Protein AF-A0A7V5YFY1-F1 (afdb_monomer_lite)

Structure (mmCIF, N/CA/C/O backbone):
data_AF-A0A7V5YFY1-F1
#
_entry.id   AF-A0A7V5YFY1-F1
#
loop_
_atom_site.group_PDB
_atom_site.id
_atom_site.type_symbol
_atom_site.label_atom_id
_atom_site.label_alt_id
_atom_site.label_comp_id
_atom_site.label_asym_id
_atom_site.label_entity_id
_atom_site.label_seq_id
_atom_site.pdbx_PDB_ins_code
_atom_site.Cartn_x
_atom_site.Cartn_y
_atom_site.Cartn_z
_atom_site.occupancy
_atom_site.B_iso_or_equiv
_atom_site.auth_seq_id
_atom_site.auth_comp_id
_atom_site.auth_asym_id
_atom_site.auth_atom_id
_atom_site.pdbx_PDB_model_num
ATOM 1 N N . MET A 1 1 ? -6.409 0.860 23.465 1.00 53.53 1 MET A N 1
ATOM 2 C CA . MET A 1 1 ? -6.061 -0.211 22.516 1.00 53.53 1 MET A CA 1
ATOM 3 C C . MET A 1 1 ? -4.842 0.283 21.765 1.00 53.53 1 MET A C 1
ATOM 5 O O . MET A 1 1 ? -4.824 1.469 21.463 1.00 53.53 1 MET A O 1
ATOM 9 N N . THR A 1 2 ? -3.792 -0.522 21.617 1.00 66.12 2 THR A N 1
ATOM 10 C CA . THR A 1 2 ? -2.620 -0.126 20.819 1.00 66.12 2 THR A CA 1
ATOM 11 C C . THR A 1 2 ? -2.822 -0.576 19.376 1.00 66.12 2 THR A C 1
ATOM 13 O O . THR A 1 2 ? -3.613 -1.486 19.118 1.00 66.12 2 THR A O 1
ATOM 16 N N . MET A 1 3 ? -2.123 0.060 18.436 1.00 65.06 3 MET A N 1
ATOM 17 C CA . MET A 1 3 ? -2.232 -0.268 17.014 1.00 65.06 3 MET A CA 1
ATOM 18 C C . MET A 1 3 ? -1.782 -1.706 16.722 1.00 65.06 3 MET A C 1
ATOM 20 O O . MET A 1 3 ? -2.367 -2.345 15.854 1.00 65.06 3 MET A O 1
ATOM 24 N N . GLU A 1 4 ? -0.828 -2.255 17.487 1.00 66.38 4 GLU A N 1
ATOM 25 C CA . GLU A 1 4 ? -0.453 -3.669 17.353 1.00 66.38 4 GLU A CA 1
ATOM 26 C C . GLU A 1 4 ? -1.588 -4.607 17.766 1.00 66.38 4 GLU A C 1
ATOM 28 O O . GLU A 1 4 ? -1.874 -5.565 17.058 1.00 66.38 4 GLU A O 1
ATOM 33 N N . GLY A 1 5 ? -2.280 -4.309 18.872 1.00 67.00 5 GLY A N 1
ATOM 34 C CA . GLY A 1 5 ? -3.396 -5.135 19.335 1.00 67.00 5 GLY A CA 1
ATOM 35 C C . GLY A 1 5 ? -4.598 -5.104 18.389 1.00 67.00 5 GLY A C 1
ATOM 36 O O . GLY A 1 5 ? -5.334 -6.078 18.305 1.00 67.00 5 GLY A O 1
ATOM 37 N N . LEU A 1 6 ? -4.788 -4.000 17.662 1.00 66.62 6 LEU A N 1
ATOM 38 C CA . LEU A 1 6 ? -5.814 -3.887 16.626 1.00 66.62 6 LEU A CA 1
ATOM 39 C C . LEU A 1 6 ? -5.433 -4.662 15.358 1.00 66.62 6 LEU A C 1
ATOM 41 O O . LEU A 1 6 ? -6.304 -5.248 14.727 1.00 66.62 6 LEU A O 1
ATOM 45 N N . LEU A 1 7 ? -4.146 -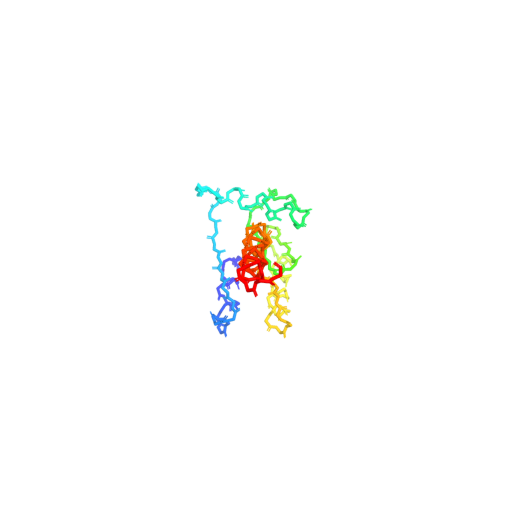4.677 15.002 1.00 68.19 7 LEU A N 1
ATOM 46 C CA . LEU A 1 7 ? -3.654 -5.446 13.865 1.00 68.19 7 LEU A CA 1
ATOM 47 C C . LEU A 1 7 ? -3.767 -6.950 14.130 1.00 68.19 7 LEU A C 1
ATOM 49 O O . LEU A 1 7 ? -4.257 -7.668 13.272 1.00 68.19 7 LEU A O 1
ATOM 53 N N . ASP A 1 8 ? -3.380 -7.413 15.320 1.00 72.44 8 ASP A N 1
ATOM 54 C CA . ASP A 1 8 ? -3.522 -8.825 15.688 1.00 72.44 8 ASP A CA 1
ATOM 55 C C . ASP A 1 8 ? -5.003 -9.249 15.679 1.00 72.44 8 ASP A C 1
ATOM 57 O O . ASP A 1 8 ? -5.324 -10.275 15.094 1.00 72.44 8 ASP A O 1
ATOM 61 N N . ASP A 1 9 ? -5.911 -8.430 16.225 1.00 70.75 9 ASP A N 1
ATOM 62 C CA . ASP A 1 9 ? -7.367 -8.667 16.214 1.00 70.75 9 ASP A CA 1
ATOM 63 C C . ASP A 1 9 ? -7.950 -8.758 14.790 1.00 70.75 9 ASP A C 1
ATOM 65 O O . ASP A 1 9 ? -8.794 -9.608 14.524 1.00 70.75 9 ASP A O 1
ATOM 69 N N . LEU A 1 10 ? -7.468 -7.930 13.856 1.00 64.25 10 LEU A N 1
ATOM 70 C CA . LEU A 1 10 ? -7.896 -7.953 12.450 1.00 64.25 10 LEU A CA 1
ATOM 71 C C . LEU A 1 10 ? -7.382 -9.163 11.664 1.00 64.25 10 LEU A C 1
ATOM 73 O O . LEU A 1 10 ? -7.961 -9.519 10.641 1.00 64.25 10 LEU A O 1
ATOM 77 N N . LEU A 1 11 ? -6.295 -9.784 12.118 1.00 65.31 11 LEU A N 1
ATOM 78 C CA . LEU A 1 11 ? -5.725 -10.963 11.469 1.00 65.31 11 LEU A CA 1
ATOM 79 C C . LEU A 1 11 ? -6.362 -12.261 11.956 1.00 65.31 11 LEU A C 1
ATOM 81 O O . LEU A 1 11 ? -6.314 -13.262 11.237 1.00 65.31 11 LEU A O 1
ATOM 85 N N . VAL A 1 12 ? -6.991 -12.256 13.136 1.00 66.06 12 VAL A N 1
ATOM 86 C CA . VAL A 1 12 ? -7.725 -13.417 13.646 1.00 66.06 12 VAL A CA 1
ATOM 87 C C . VAL A 1 12 ? -8.872 -13.750 12.685 1.00 66.06 12 VAL A C 1
ATOM 89 O O . VAL A 1 12 ? -9.886 -13.062 12.637 1.00 66.06 12 VAL A O 1
ATOM 92 N N . GLY A 1 13 ? -8.714 -14.840 11.930 1.00 59.50 13 GLY A N 1
ATOM 93 C CA . GLY A 1 13 ? -9.702 -15.324 10.957 1.00 59.50 13 GLY A CA 1
ATOM 94 C C . GLY A 1 13 ? -9.383 -15.024 9.489 1.00 59.50 13 GLY A C 1
ATOM 95 O O . GLY A 1 13 ? -10.026 -15.609 8.622 1.00 59.50 13 GLY A O 1
ATOM 96 N N . HIS A 1 14 ? -8.362 -14.207 9.207 1.00 60.69 14 HIS A N 1
ATOM 97 C CA . HIS A 1 14 ? -7.916 -13.862 7.846 1.00 60.69 14 HIS A CA 1
ATOM 98 C C . HIS A 1 14 ? -6.457 -14.256 7.566 1.00 60.69 14 HIS A C 1
ATOM 100 O O . HIS A 1 14 ? -5.868 -13.820 6.581 1.00 60.69 14 HIS A O 1
ATOM 106 N N . GLU A 1 15 ? -5.875 -15.127 8.396 1.00 61.06 15 GLU A N 1
ATOM 107 C CA . GLU A 1 15 ? -4.475 -15.578 8.297 1.00 61.06 15 GLU A CA 1
ATOM 108 C C . GLU A 1 15 ? -4.129 -16.248 6.953 1.00 61.06 15 GLU A C 1
ATOM 110 O O . GLU A 1 15 ? -2.963 -16.283 6.564 1.00 61.06 15 GLU A O 1
ATOM 115 N N . ALA A 1 16 ? -5.128 -16.789 6.247 1.00 58.03 16 ALA A N 1
ATOM 116 C CA . ALA A 1 16 ? -4.951 -17.408 4.933 1.00 58.03 16 ALA A CA 1
ATOM 117 C C . ALA A 1 16 ? -4.971 -16.395 3.773 1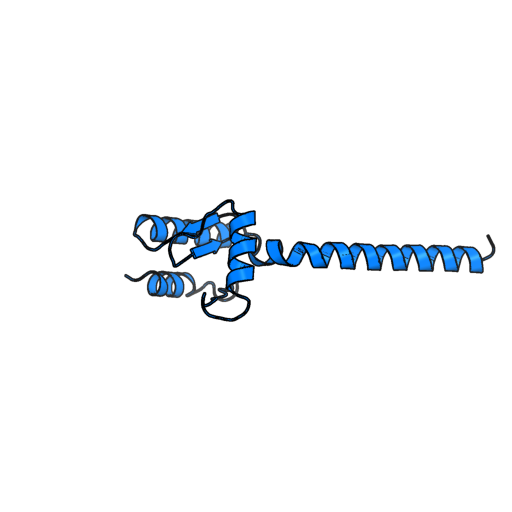.00 58.03 16 ALA A C 1
ATOM 119 O O . ALA A 1 16 ? -4.347 -16.650 2.744 1.00 58.03 16 ALA A O 1
ATOM 120 N N . ASP A 1 17 ? -5.652 -15.259 3.949 1.00 61.06 17 ASP A N 1
ATOM 121 C CA . ASP A 1 17 ? -5.898 -14.271 2.891 1.00 61.06 17 ASP A CA 1
ATOM 122 C C . ASP A 1 17 ? -5.007 -13.026 3.036 1.00 61.06 17 ASP A C 1
ATOM 124 O O . ASP A 1 17 ? -4.724 -12.342 2.053 1.00 61.06 17 ASP A O 1
ATOM 128 N N . VAL A 1 18 ? -4.524 -12.736 4.252 1.00 66.12 18 VAL A N 1
ATOM 129 C CA . VAL A 1 18 ? -3.753 -11.529 4.569 1.00 66.12 18 VAL A CA 1
ATOM 130 C C . VAL A 1 18 ? -2.414 -11.893 5.209 1.00 66.12 18 VAL A C 1
ATOM 132 O O . VAL A 1 18 ? -2.339 -12.350 6.348 1.00 66.12 18 VAL A O 1
ATOM 135 N N . VAL A 1 19 ? -1.322 -11.618 4.489 1.00 75.56 19 VAL A N 1
ATOM 136 C CA . VAL A 1 19 ? 0.048 -11.772 5.000 1.00 75.56 19 VAL A CA 1
ATOM 137 C C . VAL A 1 19 ? 0.564 -10.429 5.506 1.00 75.56 19 VAL A C 1
ATOM 139 O O . VAL A 1 19 ? 0.758 -9.492 4.733 1.00 75.56 19 VAL A O 1
ATOM 142 N N . VAL A 1 20 ? 0.853 -10.341 6.806 1.00 75.50 20 VAL A N 1
ATOM 143 C CA . VAL A 1 20 ? 1.433 -9.134 7.410 1.00 75.50 20 VAL A CA 1
ATOM 144 C C . VAL A 1 20 ? 2.945 -9.254 7.511 1.00 75.50 20 VAL A C 1
ATOM 146 O O . VAL A 1 20 ? 3.482 -9.982 8.344 1.00 75.50 20 VAL A O 1
ATOM 149 N N . ALA A 1 21 ? 3.643 -8.479 6.683 1.00 79.31 21 ALA A N 1
ATOM 150 C CA . ALA A 1 21 ? 5.086 -8.307 6.773 1.00 79.31 21 ALA A CA 1
ATOM 151 C C . ALA A 1 21 ? 5.423 -7.117 7.686 1.00 79.31 21 ALA A C 1
ATOM 153 O O . ALA A 1 21 ? 4.986 -5.991 7.446 1.00 79.31 21 ALA A O 1
ATOM 154 N N . ARG A 1 22 ? 6.220 -7.356 8.734 1.00 78.75 22 ARG A N 1
ATOM 155 C CA . ARG A 1 22 ? 6.692 -6.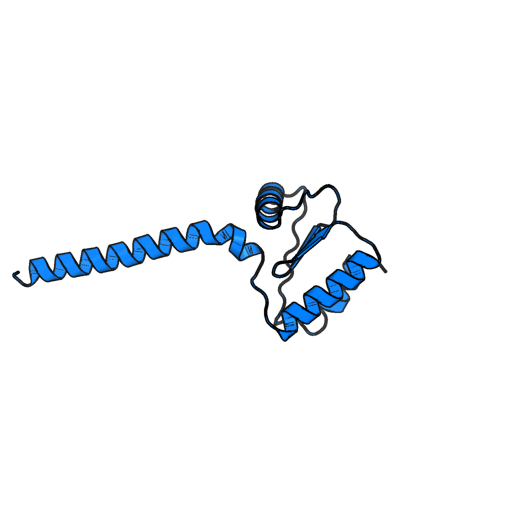312 9.658 1.00 78.75 22 ARG A CA 1
ATOM 156 C C . ARG A 1 22 ? 8.158 -5.997 9.376 1.00 78.75 22 ARG A C 1
ATOM 158 O O . ARG A 1 22 ? 8.996 -6.896 9.367 1.00 78.75 22 ARG A O 1
ATOM 165 N N . TYR A 1 23 ? 8.463 -4.716 9.183 1.00 79.94 23 TYR A N 1
ATOM 166 C CA . TYR A 1 23 ? 9.821 -4.237 8.941 1.00 79.94 23 TYR A CA 1
ATOM 167 C C . TYR A 1 23 ? 10.227 -3.239 10.017 1.00 79.94 23 TYR A C 1
ATOM 169 O O . TYR A 1 23 ? 9.688 -2.139 10.105 1.00 79.94 23 TYR A O 1
ATOM 177 N N . GLU A 1 24 ? 11.222 -3.619 10.812 1.00 77.00 24 GLU A N 1
ATOM 178 C CA . GLU A 1 24 ? 11.852 -2.715 11.768 1.00 77.00 24 GLU A CA 1
ATOM 179 C C . GLU A 1 24 ? 12.655 -1.648 11.026 1.00 77.00 24 GLU A C 1
ATOM 181 O O . GLU A 1 24 ? 13.493 -1.972 10.179 1.00 77.00 24 GLU A O 1
ATOM 186 N N . ILE A 1 25 ? 12.444 -0.372 11.360 1.00 73.38 25 ILE A N 1
ATOM 187 C CA . ILE A 1 25 ? 13.086 0.744 10.644 1.00 73.38 25 ILE A CA 1
ATOM 188 C C . ILE A 1 25 ? 14.615 0.739 10.807 1.00 73.38 25 ILE A C 1
ATOM 190 O O . ILE A 1 25 ? 15.340 1.214 9.935 1.00 73.38 25 ILE A O 1
ATOM 194 N N . ASN A 1 26 ? 15.096 0.155 11.909 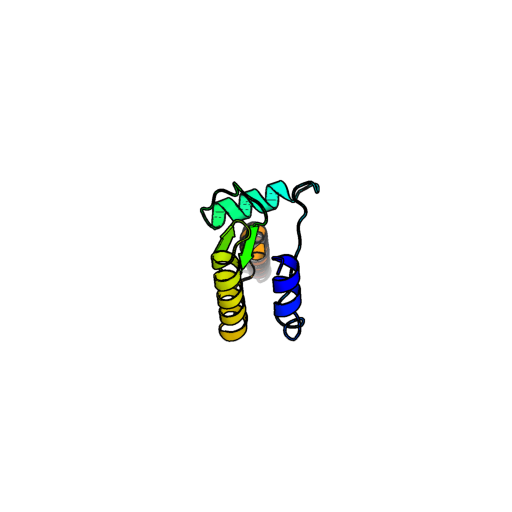1.00 73.56 26 ASN A N 1
ATOM 195 C CA . ASN A 1 26 ? 16.514 0.021 12.239 1.00 73.56 26 ASN A CA 1
ATOM 196 C C . ASN A 1 26 ? 17.169 -1.216 11.602 1.00 73.56 26 ASN A C 1
ATOM 198 O O . ASN A 1 26 ? 18.384 -1.383 11.709 1.00 73.56 26 ASN A O 1
ATOM 202 N N . ALA A 1 27 ? 16.396 -2.099 10.960 1.00 75.19 27 ALA A N 1
ATOM 203 C CA . ALA A 1 27 ? 16.948 -3.273 10.300 1.00 75.19 27 ALA A CA 1
ATOM 204 C C . ALA A 1 27 ? 17.583 -2.905 8.941 1.00 75.19 27 ALA A C 1
ATOM 206 O O . ALA A 1 27 ? 17.102 -2.011 8.233 1.00 75.19 27 ALA A O 1
ATOM 207 N N . PRO A 1 28 ? 18.675 -3.588 8.549 1.00 72.12 28 PRO A N 1
ATOM 208 C CA . PRO A 1 28 ? 19.350 -3.321 7.286 1.00 72.12 28 PRO A CA 1
ATOM 209 C C . PRO A 1 28 ? 18.407 -3.575 6.102 1.00 72.12 28 PRO A C 1
ATOM 211 O O . PRO A 1 28 ? 17.797 -4.632 5.990 1.00 72.12 28 PRO A O 1
ATOM 214 N N . GLY A 1 29 ? 18.291 -2.595 5.203 1.00 72.81 29 GLY A N 1
ATOM 215 C CA . GLY A 1 29 ? 17.440 -2.675 4.009 1.00 72.81 29 GLY A CA 1
ATOM 216 C C . GLY A 1 29 ? 15.993 -2.199 4.198 1.00 72.81 29 GLY A C 1
ATOM 217 O O . GLY A 1 29 ? 15.399 -1.739 3.221 1.00 72.81 29 GLY A O 1
ATOM 218 N N . SER A 1 30 ? 15.452 -2.184 5.421 1.00 77.69 30 SER A N 1
ATOM 219 C CA . SER A 1 30 ? 14.072 -1.738 5.693 1.00 77.69 30 SER A CA 1
ATOM 220 C C . SER A 1 30 ? 13.833 -0.270 5.351 1.00 77.69 30 SER A C 1
ATOM 222 O O . SER A 1 30 ? 12.793 0.082 4.801 1.00 77.69 30 SER A O 1
ATOM 224 N N . SER A 1 31 ? 14.815 0.598 5.606 1.00 76.75 31 SER A N 1
ATOM 225 C CA . SER A 1 31 ? 14.729 2.013 5.235 1.00 76.75 31 SER A CA 1
ATOM 226 C C . SER A 1 31 ? 14.589 2.184 3.722 1.00 76.75 31 SER A C 1
ATOM 228 O O . SER A 1 31 ? 13.754 2.953 3.260 1.00 76.75 31 SER A O 1
ATOM 230 N N . SER A 1 32 ? 15.346 1.419 2.931 1.00 81.75 32 SER A N 1
ATOM 231 C CA . SER A 1 32 ? 15.262 1.464 1.468 1.00 81.75 32 SER A CA 1
ATOM 232 C C . SER A 1 32 ? 13.907 0.990 0.939 1.00 81.75 32 SER A C 1
ATOM 234 O O . SER A 1 32 ? 13.403 1.560 -0.027 1.00 81.75 32 SER A O 1
ATOM 236 N N . LEU A 1 33 ? 13.304 -0.014 1.584 1.00 83.00 33 LEU A N 1
ATOM 237 C CA . LEU A 1 33 ? 11.956 -0.482 1.269 1.00 83.00 33 LEU A CA 1
ATOM 238 C C . LEU A 1 33 ? 10.930 0.615 1.578 1.00 83.00 33 LEU A C 1
ATOM 240 O O . LEU A 1 33 ? 10.122 0.954 0.716 1.00 83.00 33 LEU A O 1
ATOM 244 N N . LEU A 1 34 ? 11.031 1.223 2.764 1.00 83.88 34 LEU A N 1
ATOM 245 C CA . LEU A 1 34 ? 10.167 2.319 3.192 1.00 83.88 34 LEU A CA 1
ATOM 246 C C . LEU A 1 34 ? 10.230 3.498 2.218 1.00 83.88 34 LEU A C 1
ATOM 248 O O . LEU A 1 34 ? 9.187 4.009 1.839 1.00 83.88 34 LEU A O 1
ATOM 252 N N . TRP A 1 35 ? 11.421 3.906 1.771 1.00 83.62 35 TRP A N 1
ATOM 253 C CA . TRP A 1 35 ? 11.570 4.995 0.799 1.00 83.62 35 TRP A CA 1
ATOM 254 C C . TRP A 1 35 ? 10.921 4.679 -0.552 1.00 83.62 35 TRP A C 1
ATOM 256 O O . TRP A 1 35 ? 10.283 5.551 -1.136 1.00 83.62 35 TRP A O 1
ATOM 266 N N . LYS A 1 36 ? 11.056 3.444 -1.052 1.00 86.69 36 LYS A N 1
ATOM 267 C CA . LYS A 1 36 ? 10.446 3.034 -2.327 1.00 86.69 36 LYS A CA 1
ATOM 268 C C . LYS A 1 36 ? 8.923 3.002 -2.246 1.00 86.69 36 LYS A C 1
ATOM 270 O O . LYS A 1 36 ? 8.262 3.512 -3.145 1.00 86.69 36 LYS A O 1
ATOM 275 N N . LEU A 1 37 ? 8.381 2.451 -1.160 1.00 87.00 37 LEU A N 1
ATOM 276 C CA . LEU A 1 37 ? 6.942 2.460 -0.903 1.00 87.00 37 LEU A CA 1
ATOM 277 C C . LEU A 1 37 ? 6.441 3.892 -0.698 1.00 87.00 37 LEU A C 1
ATOM 279 O O . LEU A 1 37 ? 5.519 4.320 -1.374 1.00 87.00 37 LEU A O 1
ATOM 283 N N . ALA A 1 38 ? 7.098 4.690 0.139 1.00 87.00 38 ALA A N 1
ATOM 284 C CA . ALA A 1 38 ? 6.718 6.082 0.363 1.00 87.00 38 ALA A CA 1
ATOM 285 C C . ALA A 1 38 ? 6.682 6.899 -0.940 1.00 87.00 38 ALA A C 1
ATOM 287 O O . ALA A 1 38 ? 5.738 7.654 -1.159 1.00 87.00 38 ALA A O 1
ATOM 288 N N . ALA A 1 39 ? 7.654 6.694 -1.835 1.00 86.62 39 ALA A N 1
ATOM 289 C CA . ALA A 1 39 ? 7.670 7.322 -3.152 1.00 86.62 39 ALA A CA 1
ATOM 290 C C . ALA A 1 39 ? 6.499 6.872 -4.042 1.00 86.62 39 ALA A C 1
ATOM 292 O O . ALA A 1 39 ? 5.907 7.710 -4.718 1.00 86.62 39 ALA A O 1
ATOM 293 N N . HIS A 1 40 ? 6.146 5.582 -4.031 1.00 86.75 40 HIS A N 1
ATOM 294 C CA . HIS A 1 40 ? 5.013 5.061 -4.801 1.00 86.75 40 HIS A CA 1
ATOM 295 C C . HIS A 1 40 ? 3.673 5.622 -4.307 1.00 86.75 40 HIS A C 1
ATOM 297 O O . HIS A 1 40 ? 2.857 6.069 -5.105 1.00 86.75 40 HIS A O 1
ATOM 303 N N . TYR A 1 41 ? 3.478 5.662 -2.989 1.00 87.12 41 TYR A N 1
ATOM 304 C CA . TYR A 1 41 ? 2.242 6.139 -2.361 1.00 87.12 41 TYR A CA 1
ATOM 305 C C . TYR A 1 41 ? 2.199 7.669 -2.205 1.00 87.12 41 TYR A C 1
ATOM 307 O O . TYR A 1 41 ? 1.228 8.213 -1.683 1.00 87.12 41 TYR A O 1
ATOM 315 N N . GLY A 1 42 ? 3.249 8.384 -2.627 1.00 85.88 42 GLY A N 1
ATOM 316 C CA . GLY A 1 42 ? 3.324 9.844 -2.543 1.00 85.88 42 GLY A CA 1
ATOM 317 C C . GLY A 1 42 ? 3.320 10.392 -1.112 1.00 85.88 42 GLY A C 1
ATOM 318 O O . GLY A 1 42 ? 2.917 11.535 -0.897 1.00 85.88 42 GLY A O 1
ATOM 319 N N . ILE A 1 43 ? 3.752 9.597 -0.129 1.00 86.94 43 ILE A N 1
ATOM 320 C CA . ILE A 1 43 ? 3.747 9.986 1.283 1.00 86.94 43 ILE A CA 1
ATOM 321 C C . ILE A 1 43 ? 5.138 10.360 1.791 1.00 86.94 43 ILE A C 1
ATOM 323 O O . ILE A 1 43 ? 6.161 9.862 1.326 1.00 86.94 43 ILE A O 1
ATOM 327 N N . VAL A 1 44 ? 5.172 11.198 2.827 1.00 83.25 44 VAL A N 1
ATOM 328 C CA . VAL A 1 44 ? 6.382 11.451 3.615 1.00 83.25 44 VAL A CA 1
ATOM 329 C C . VAL A 1 44 ? 6.211 10.774 4.969 1.00 83.25 44 VAL A C 1
ATOM 331 O O . VAL A 1 44 ? 5.413 11.216 5.797 1.00 83.25 44 VAL A O 1
ATOM 334 N N . ALA A 1 45 ? 6.963 9.697 5.195 1.00 78.44 45 ALA A N 1
ATOM 335 C CA . ALA A 1 45 ? 6.976 8.956 6.454 1.00 78.44 45 ALA A CA 1
ATOM 336 C C . ALA A 1 45 ? 7.658 9.781 7.563 1.00 78.44 45 ALA A C 1
ATOM 338 O O . ALA A 1 45 ? 8.830 9.591 7.875 1.00 78.44 45 ALA A O 1
ATOM 339 N N . THR A 1 46 ? 6.929 10.744 8.131 1.00 76.75 46 THR A N 1
ATOM 340 C CA . THR A 1 46 ? 7.415 11.614 9.219 1.00 76.75 46 THR A CA 1
ATOM 341 C C . THR A 1 46 ? 7.222 10.999 10.605 1.00 76.75 46 THR A C 1
ATOM 343 O O . THR A 1 46 ? 7.823 11.465 11.570 1.00 76.75 46 THR A O 1
ATOM 346 N N . GLN A 1 47 ? 6.378 9.969 10.712 1.00 79.31 47 GLN A N 1
ATOM 347 C CA . GLN A 1 47 ? 5.959 9.344 11.966 1.00 79.31 47 GLN A CA 1
ATOM 348 C C . GLN A 1 47 ? 5.837 7.833 11.767 1.00 79.31 47 GLN A C 1
ATOM 350 O O . GLN A 1 47 ? 5.484 7.382 10.679 1.00 79.31 47 GLN A O 1
ATOM 355 N N . VAL A 1 48 ? 6.095 7.067 12.825 1.00 80.88 48 VAL A N 1
ATOM 356 C CA . VAL A 1 48 ? 5.863 5.616 12.879 1.00 80.88 48 VAL A CA 1
A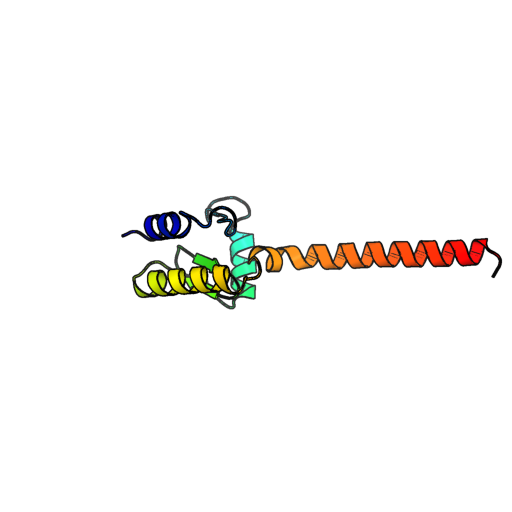TOM 357 C C . VAL A 1 48 ? 4.661 5.310 13.787 1.00 80.88 48 VAL A C 1
ATOM 359 O O . VAL A 1 48 ? 4.396 6.097 14.701 1.00 80.88 48 VAL A O 1
ATOM 362 N N . PRO A 1 49 ? 3.945 4.187 13.588 1.00 82.94 49 PRO A N 1
ATOM 363 C CA . PRO A 1 49 ? 4.102 3.207 12.505 1.00 82.94 49 PRO A CA 1
ATOM 364 C C . PRO A 1 49 ? 3.611 3.742 11.150 1.00 82.94 49 PRO A C 1
ATOM 366 O O . PRO A 1 49 ? 2.788 4.650 11.096 1.00 82.94 49 PRO A O 1
ATOM 369 N N . VAL A 1 50 ? 4.123 3.178 10.054 1.00 87.31 50 VAL A N 1
ATOM 370 C CA . VAL A 1 50 ? 3.592 3.400 8.699 1.00 87.31 50 VAL A CA 1
ATOM 371 C C . VAL A 1 50 ? 3.096 2.064 8.177 1.00 87.31 50 VAL A C 1
ATOM 373 O O . VAL A 1 50 ? 3.851 1.092 8.170 1.00 87.31 50 VAL A O 1
ATOM 376 N N . ILE A 1 51 ? 1.833 2.015 7.772 1.00 87.88 51 ILE A N 1
ATOM 377 C CA . ILE A 1 51 ? 1.154 0.795 7.341 1.00 87.88 51 ILE A CA 1
ATOM 378 C C . ILE A 1 51 ? 0.733 0.982 5.886 1.00 87.88 51 ILE A C 1
ATOM 380 O O . ILE A 1 51 ? 0.118 1.989 5.549 1.00 87.88 51 ILE A O 1
ATOM 384 N N . PHE A 1 52 ? 1.071 0.019 5.032 1.00 89.25 52 PHE A N 1
ATOM 385 C CA . PHE A 1 52 ? 0.701 0.002 3.617 1.00 89.25 52 PHE A CA 1
ATOM 386 C C . PHE A 1 52 ? -0.250 -1.167 3.373 1.00 89.25 52 PHE A C 1
ATOM 388 O O . PHE A 1 52 ? 0.078 -2.291 3.756 1.00 89.25 52 PHE A O 1
ATOM 395 N N . ILE A 1 53 ? -1.407 -0.911 2.763 1.00 88.06 53 ILE A N 1
ATOM 396 C CA . ILE A 1 53 ? -2.424 -1.922 2.438 1.00 88.06 53 ILE A CA 1
ATOM 397 C C . ILE A 1 53 ? -3.027 -1.564 1.087 1.00 88.06 53 ILE A C 1
ATOM 399 O O . ILE A 1 53 ? -3.571 -0.472 0.936 1.00 88.06 53 ILE A O 1
ATOM 403 N N . GLY A 1 54 ? -2.948 -2.480 0.121 1.00 85.69 54 GLY A N 1
ATOM 404 C CA . GLY A 1 54 ? -3.509 -2.264 -1.210 1.00 85.69 54 GLY A CA 1
ATOM 405 C C . GLY A 1 54 ? -2.893 -1.059 -1.914 1.00 85.69 54 GLY A C 1
ATOM 406 O O . GLY A 1 54 ? -1.742 -1.096 -2.336 1.00 85.69 54 GLY A O 1
ATOM 407 N N . ASP A 1 55 ? -3.678 0.002 -2.054 1.00 85.25 55 ASP A N 1
ATOM 408 C CA . ASP A 1 55 ? -3.326 1.301 -2.633 1.00 85.25 55 ASP A CA 1
ATOM 409 C C . ASP A 1 55 ? -3.306 2.440 -1.593 1.00 85.25 55 ASP A C 1
ATOM 411 O O . ASP A 1 55 ? -3.064 3.601 -1.926 1.00 85.25 55 ASP A O 1
ATOM 415 N N . GLN A 1 56 ? -3.499 2.115 -0.311 1.00 86.38 56 GLN A N 1
ATOM 416 C CA . GLN A 1 56 ? -3.538 3.073 0.788 1.00 86.38 56 GLN A CA 1
ATOM 417 C C . GLN A 1 56 ? -2.302 2.989 1.691 1.00 86.38 56 GLN A C 1
ATOM 419 O O . GLN A 1 56 ? -1.760 1.918 1.976 1.00 86.38 56 GLN A O 1
ATOM 424 N N . ALA A 1 57 ? -1.884 4.151 2.198 1.00 88.44 57 ALA A N 1
ATOM 425 C CA . ALA A 1 57 ? -0.846 4.266 3.213 1.00 88.44 57 ALA A CA 1
ATOM 426 C C . ALA A 1 57 ? -1.365 5.044 4.428 1.00 88.44 57 ALA A C 1
ATOM 428 O O . ALA A 1 57 ? -1.908 6.143 4.305 1.00 88.44 57 ALA A O 1
ATOM 429 N N . ILE A 1 58 ? -1.168 4.477 5.614 1.00 87.56 58 ILE A N 1
ATOM 430 C CA . ILE A 1 58 ? -1.615 5.018 6.896 1.00 87.56 58 ILE A CA 1
ATOM 431 C C . ILE A 1 58 ? -0.378 5.384 7.711 1.00 87.56 58 ILE A C 1
ATOM 433 O O . ILE A 1 58 ? 0.510 4.558 7.915 1.00 87.56 58 ILE A O 1
ATOM 437 N N . ILE A 1 59 ? -0.312 6.636 8.168 1.00 88.31 59 ILE A N 1
ATOM 438 C CA . ILE A 1 59 ? 0.844 7.190 8.883 1.00 88.31 59 ILE A CA 1
ATOM 439 C C . ILE A 1 59 ? 0.452 7.493 10.328 1.00 88.31 59 ILE A C 1
ATOM 441 O O . ILE A 1 59 ? -0.500 8.236 10.580 1.00 88.31 59 ILE A O 1
ATOM 445 N N . GLY A 1 60 ? 1.238 6.963 11.261 1.00 83.75 60 GLY A N 1
ATOM 446 C CA . GLY A 1 60 ? 1.079 7.156 12.694 1.00 83.75 60 GLY A CA 1
ATOM 447 C C . GLY A 1 60 ? 0.008 6.261 13.316 1.00 83.75 60 GLY A C 1
ATOM 448 O O . GLY A 1 60 ? -0.632 5.444 12.657 1.00 83.75 60 GLY A O 1
ATOM 449 N N . ALA A 1 61 ? -0.186 6.442 14.620 1.00 80.06 61 ALA A N 1
ATOM 450 C CA . ALA A 1 61 ? -1.180 5.722 15.404 1.00 80.06 61 ALA A CA 1
ATOM 451 C C . ALA A 1 61 ? -2.171 6.702 16.046 1.00 80.06 61 ALA A C 1
ATOM 453 O O . ALA A 1 61 ? -1.780 7.657 16.717 1.00 80.06 61 ALA A O 1
ATOM 454 N N . GLY A 1 62 ? -3.464 6.453 15.853 1.00 85.00 62 GLY A N 1
ATOM 455 C CA . GLY A 1 62 ? -4.552 7.248 16.414 1.00 85.00 62 GLY A CA 1
ATOM 456 C C . GLY A 1 62 ? -5.915 6.681 16.024 1.00 85.00 62 GLY A C 1
ATOM 457 O O . GLY A 1 62 ? -6.010 5.812 15.163 1.00 85.00 62 GLY A O 1
ATOM 458 N N . ARG A 1 63 ? -6.996 7.171 16.646 1.00 82.44 63 ARG A N 1
ATOM 459 C CA . ARG A 1 63 ? -8.346 6.606 16.437 1.00 82.44 63 ARG A CA 1
ATOM 460 C C . ARG A 1 63 ? -8.838 6.692 14.993 1.00 82.44 63 ARG A C 1
ATOM 462 O O . ARG A 1 63 ? -9.527 5.792 14.532 1.00 82.44 63 ARG A O 1
ATOM 469 N N . ALA A 1 64 ? -8.498 7.771 14.291 1.00 85.19 64 ALA A N 1
ATOM 470 C CA . ALA A 1 64 ? -8.845 7.912 12.880 1.00 85.19 64 ALA A CA 1
ATOM 471 C C . ALA A 1 64 ? -8.058 6.912 12.018 1.00 85.19 64 ALA A C 1
ATOM 473 O O . ALA A 1 64 ? -8.617 6.294 11.121 1.00 85.19 64 ALA A O 1
ATOM 474 N N . GLN A 1 65 ? -6.778 6.707 12.334 1.00 86.12 65 GLN A N 1
ATOM 475 C CA . GLN A 1 65 ? -5.901 5.760 11.650 1.00 86.12 65 GLN A CA 1
ATOM 476 C C . GLN A 1 65 ? -6.336 4.314 11.900 1.00 86.12 65 GLN A C 1
ATOM 478 O O . GLN A 1 65 ? -6.347 3.523 10.969 1.00 86.12 65 GLN A O 1
ATOM 483 N N . GLU A 1 66 ? -6.750 3.981 13.125 1.00 84.56 66 GLU A N 1
ATOM 484 C CA . GLU A 1 66 ? -7.324 2.675 13.468 1.00 84.56 66 GLU A CA 1
ATOM 485 C C . GLU A 1 66 ? -8.600 2.390 12.670 1.00 84.56 66 GLU A C 1
ATOM 487 O O . GLU A 1 66 ? -8.764 1.290 12.153 1.00 84.56 66 GLU A O 1
ATOM 492 N N . PHE A 1 67 ? -9.492 3.377 12.539 1.00 86.69 67 PHE A N 1
ATOM 493 C CA . PHE A 1 67 ? -10.702 3.226 11.733 1.00 86.69 67 PHE A CA 1
ATOM 494 C C . PHE A 1 67 ? -10.370 3.022 10.250 1.00 86.69 67 PHE A C 1
ATOM 496 O O . PHE A 1 67 ? -10.860 2.074 9.645 1.00 86.69 67 PHE A O 1
ATOM 503 N N . ASN A 1 68 ? -9.484 3.850 9.692 1.00 86.75 68 ASN A N 1
ATOM 504 C CA . ASN A 1 68 ? -9.044 3.719 8.302 1.00 86.75 68 ASN A CA 1
ATOM 505 C C . ASN A 1 68 ? -8.377 2.365 8.039 1.00 86.75 68 ASN A C 1
ATOM 507 O O . ASN A 1 68 ? -8.593 1.769 6.992 1.00 86.75 68 ASN A O 1
ATOM 511 N N . LEU A 1 69 ? -7.599 1.868 9.003 1.00 86.06 69 LEU A N 1
ATOM 512 C CA . LEU A 1 69 ? -6.942 0.571 8.923 1.00 86.06 69 LEU A CA 1
ATOM 513 C C . LEU A 1 69 ? -7.959 -0.569 8.859 1.00 86.06 69 LEU A C 1
ATOM 515 O O . LEU A 1 69 ? -7.826 -1.440 8.008 1.00 86.06 69 LEU A O 1
ATOM 519 N N . ARG A 1 70 ? -8.992 -0.542 9.712 1.00 85.06 70 ARG A N 1
ATOM 520 C CA . ARG A 1 70 ? -10.073 -1.541 9.677 1.00 85.06 70 ARG A CA 1
ATOM 521 C C . ARG A 1 70 ? -10.784 -1.539 8.327 1.00 85.06 70 ARG A C 1
ATOM 523 O O . ARG A 1 70 ? -10.919 -2.595 7.726 1.00 85.06 70 ARG A O 1
ATOM 530 N N . THR A 1 71 ? -11.167 -0.362 7.834 1.00 87.50 71 THR A N 1
ATOM 531 C CA . THR A 1 71 ? -11.837 -0.229 6.533 1.00 87.50 71 THR A CA 1
ATOM 532 C C . THR A 1 71 ? -10.960 -0.734 5.389 1.00 87.50 71 THR A C 1
ATOM 534 O O . THR A 1 71 ? -11.427 -1.508 4.568 1.00 87.50 71 THR A O 1
ATOM 537 N N . ALA A 1 72 ? -9.677 -0.361 5.359 1.00 86.00 72 ALA A N 1
ATOM 538 C CA . ALA A 1 72 ? -8.760 -0.793 4.305 1.00 86.00 72 ALA A CA 1
ATOM 539 C C . ALA A 1 72 ? -8.532 -2.314 4.302 1.00 86.00 72 ALA A C 1
ATOM 541 O O . ALA A 1 72 ? -8.403 -2.915 3.236 1.00 86.00 72 ALA A O 1
ATOM 542 N N . VAL A 1 73 ? -8.483 -2.945 5.482 1.00 85.19 73 VAL A N 1
ATOM 543 C CA . VAL A 1 73 ? -8.398 -4.408 5.595 1.00 85.19 73 VAL A CA 1
ATOM 544 C C . VAL A 1 73 ? -9.687 -5.061 5.103 1.00 85.19 73 VAL A C 1
ATOM 546 O O . VAL A 1 73 ? -9.605 -5.955 4.265 1.00 85.19 73 VAL A O 1
ATOM 549 N N . ASP A 1 74 ? -10.854 -4.600 5.560 1.00 86.00 74 ASP A N 1
ATOM 550 C CA . ASP A 1 74 ? -12.152 -5.136 5.125 1.00 86.00 74 ASP A CA 1
ATOM 551 C C . ASP A 1 74 ? -12.325 -5.025 3.603 1.00 86.00 74 ASP A C 1
ATOM 553 O O . ASP A 1 74 ? -12.696 -6.002 2.949 1.00 86.00 74 ASP A O 1
ATOM 557 N N . ASP A 1 75 ? -11.997 -3.866 3.028 1.00 86.00 75 ASP A N 1
ATOM 558 C CA . ASP A 1 75 ? -12.058 -3.637 1.584 1.00 86.00 75 ASP A CA 1
ATOM 559 C C . ASP A 1 75 ? -11.106 -4.582 0.839 1.00 86.00 75 ASP A C 1
ATOM 561 O O . ASP A 1 75 ? -11.492 -5.194 -0.159 1.00 86.00 75 ASP A O 1
ATOM 565 N N . CYS A 1 76 ? -9.879 -4.757 1.343 1.00 84.75 76 CYS A N 1
ATOM 566 C CA . CYS A 1 76 ? -8.905 -5.662 0.739 1.00 84.75 76 CYS A CA 1
ATOM 567 C C . CYS A 1 76 ? -9.354 -7.129 0.803 1.00 84.75 76 CYS A C 1
ATOM 569 O O . CYS A 1 76 ? -9.184 -7.860 -0.171 1.00 84.75 76 CYS A O 1
ATOM 571 N N . VAL A 1 77 ? -9.962 -7.562 1.908 1.00 83.38 77 VAL A N 1
ATOM 572 C CA . VAL A 1 77 ? -10.483 -8.929 2.058 1.00 83.38 77 VAL A CA 1
ATOM 573 C C . VAL A 1 77 ? -11.681 -9.168 1.134 1.00 83.38 77 VAL A C 1
ATOM 575 O O . VAL A 1 77 ? -11.799 -10.239 0.544 1.00 83.38 77 VAL A O 1
ATOM 578 N N . GLN A 1 78 ? -12.572 -8.185 0.979 1.00 83.94 78 GLN A N 1
ATOM 579 C CA . GLN A 1 78 ? -13.792 -8.348 0.181 1.00 83.94 78 GLN A CA 1
ATOM 580 C C . GLN A 1 78 ? -13.563 -8.217 -1.327 1.00 83.94 78 GLN A C 1
ATOM 582 O O . GLN A 1 78 ? -14.158 -8.963 -2.107 1.00 83.94 78 GLN A O 1
ATOM 587 N N . LEU A 1 79 ? -12.750 -7.248 -1.748 1.00 84.38 79 LEU A N 1
ATOM 588 C CA . LEU A 1 79 ? -12.548 -6.907 -3.159 1.00 84.38 79 LEU A CA 1
ATOM 589 C C . LEU A 1 79 ? -11.252 -7.495 -3.728 1.00 84.38 79 LEU A C 1
ATOM 591 O O . LEU A 1 79 ? -11.094 -7.558 -4.948 1.00 84.38 79 LEU A O 1
ATOM 595 N N . GLY A 1 80 ? -10.345 -7.937 -2.855 1.00 80.44 80 GLY A N 1
ATOM 596 C CA . GLY A 1 80 ? -8.957 -8.213 -3.195 1.00 80.44 80 GLY A CA 1
ATOM 597 C C . GLY A 1 80 ? -8.168 -6.912 -3.340 1.00 80.44 80 GLY A C 1
ATOM 598 O O . GLY A 1 80 ? -8.644 -5.938 -3.924 1.00 80.44 80 GLY A O 1
ATOM 599 N N . CYS A 1 81 ? -6.934 -6.888 -2.841 1.00 83.88 81 CYS A N 1
ATOM 600 C CA . CYS A 1 81 ? -6.028 -5.771 -3.076 1.00 83.88 81 CYS A CA 1
ATOM 601 C C . CYS A 1 81 ? -4.635 -6.247 -3.517 1.00 83.88 81 CYS A C 1
ATOM 603 O O . CYS A 1 81 ? -4.196 -7.325 -3.108 1.00 83.88 81 CYS A O 1
ATOM 605 N N . PRO A 1 82 ? -3.940 -5.474 -4.375 1.00 82.50 82 PRO A N 1
ATOM 606 C CA . PRO A 1 82 ? -2.570 -5.786 -4.766 1.00 82.50 82 PRO A CA 1
ATOM 607 C C . PRO A 1 82 ? -1.641 -5.710 -3.554 1.00 82.50 82 PRO A C 1
ATOM 609 O O . PRO A 1 82 ? -1.832 -4.888 -2.652 1.00 82.50 82 PRO A O 1
ATOM 612 N N . SER A 1 83 ? -0.609 -6.552 -3.533 1.00 82.31 83 SER A N 1
ATOM 613 C CA . SER A 1 83 ? 0.345 -6.536 -2.429 1.00 82.31 83 SER A CA 1
ATOM 614 C C . SER A 1 83 ? 1.253 -5.308 -2.553 1.00 82.31 83 SER A C 1
ATOM 616 O O . SER A 1 83 ? 1.891 -5.124 -3.591 1.00 82.31 83 SER A O 1
ATOM 618 N N . PRO A 1 84 ? 1.414 -4.487 -1.498 1.00 84.88 84 PRO A N 1
ATOM 619 C CA . PRO A 1 84 ? 2.308 -3.330 -1.534 1.00 84.88 84 PRO A CA 1
ATOM 620 C C . PRO A 1 84 ? 3.746 -3.666 -1.950 1.00 84.88 84 PRO A C 1
ATOM 622 O O . PRO A 1 84 ? 4.435 -2.837 -2.545 1.00 84.88 84 PRO A O 1
ATOM 625 N N . LEU A 1 85 ? 4.209 -4.884 -1.657 1.00 82.06 85 LEU A N 1
ATOM 626 C CA . LEU A 1 85 ? 5.551 -5.341 -2.015 1.00 82.06 85 LEU A CA 1
ATOM 627 C C . LEU A 1 85 ? 5.729 -5.521 -3.530 1.00 82.06 85 LEU A C 1
ATOM 629 O O . LEU A 1 85 ? 6.833 -5.304 -4.036 1.00 82.06 85 LEU A O 1
ATOM 633 N N . GLU A 1 86 ? 4.659 -5.818 -4.271 1.00 80.25 86 GLU A N 1
ATOM 634 C CA . GLU A 1 86 ? 4.711 -5.982 -5.728 1.00 80.25 86 GLU A CA 1
ATOM 635 C C . GLU A 1 86 ? 5.136 -4.689 -6.430 1.00 80.25 86 GLU A C 1
ATOM 637 O O . GLU A 1 86 ? 5.869 -4.736 -7.418 1.00 80.25 86 GLU A O 1
ATOM 642 N N . TYR A 1 87 ? 4.789 -3.518 -5.885 1.00 79.44 87 TYR A N 1
ATOM 643 C CA . TYR A 1 87 ? 5.227 -2.231 -6.439 1.00 79.44 87 TYR A CA 1
ATOM 644 C C . TYR A 1 87 ? 6.742 -2.036 -6.373 1.00 79.44 87 TYR A C 1
ATOM 646 O O . TYR A 1 87 ? 7.327 -1.329 -7.195 1.00 79.44 87 TYR A O 1
ATOM 654 N N . VAL A 1 88 ? 7.397 -2.666 -5.399 1.00 77.62 88 VAL A N 1
ATOM 655 C CA . VAL A 1 88 ? 8.848 -2.579 -5.223 1.00 77.62 88 VAL A CA 1
ATOM 656 C C . VAL A 1 88 ? 9.576 -3.645 -6.043 1.00 77.62 88 VAL A C 1
ATOM 658 O O . VAL A 1 88 ? 10.704 -3.420 -6.493 1.00 77.62 88 VAL A O 1
ATOM 661 N N . GLU A 1 89 ? 8.941 -4.796 -6.255 1.00 68.88 89 GLU A N 1
ATOM 662 C CA . GLU A 1 89 ? 9.511 -5.932 -6.982 1.00 68.88 89 GLU A CA 1
ATOM 663 C C . GLU A 1 89 ? 9.232 -5.910 -8.492 1.00 68.88 89 GLU A C 1
ATOM 665 O O . GLU A 1 89 ? 10.021 -6.468 -9.260 1.00 68.88 89 GLU A O 1
ATOM 670 N N . GLY A 1 90 ? 8.187 -5.208 -8.943 1.00 57.47 90 GLY A N 1
ATOM 671 C CA . GLY A 1 90 ? 7.720 -5.196 -10.334 1.00 57.47 90 GLY A CA 1
ATOM 672 C C . GLY A 1 90 ? 8.784 -4.818 -11.371 1.00 57.47 90 GLY A C 1
ATOM 673 O O . GLY A 1 90 ? 8.770 -5.324 -12.492 1.00 57.47 90 GLY A O 1
ATOM 674 N N . GLY A 1 91 ? 9.794 -4.030 -10.988 1.00 55.06 91 GLY A N 1
ATOM 675 C CA . GLY A 1 91 ? 10.927 -3.715 -11.865 1.00 55.06 91 GLY A CA 1
ATOM 676 C C . GLY A 1 91 ? 11.782 -4.929 -12.263 1.00 55.06 91 GLY A C 1
ATOM 677 O O . GLY A 1 91 ? 12.381 -4.929 -13.336 1.00 55.06 91 GLY A O 1
ATOM 678 N N . LYS A 1 92 ? 11.838 -5.981 -11.434 1.00 54.94 92 LYS A N 1
ATOM 679 C CA . LYS A 1 92 ? 12.565 -7.226 -11.747 1.00 54.94 92 LYS A CA 1
ATOM 680 C C . LYS A 1 92 ? 11.735 -8.188 -12.591 1.00 54.94 92 LYS A C 1
ATOM 682 O O . LYS A 1 92 ? 12.296 -8.847 -13.463 1.00 54.94 92 LYS A O 1
ATOM 687 N N . ALA A 1 93 ? 10.424 -8.242 -12.356 1.00 56.00 93 ALA A N 1
ATOM 688 C CA . ALA A 1 93 ? 9.517 -9.111 -13.102 1.00 56.00 93 ALA A CA 1
ATOM 689 C C . ALA A 1 93 ? 9.479 -8.737 -14.595 1.00 56.00 93 ALA A C 1
ATOM 691 O O . ALA A 1 93 ? 9.678 -9.597 -15.448 1.00 56.00 93 ALA A O 1
ATOM 692 N N . VAL A 1 94 ? 9.362 -7.441 -14.910 1.00 61.41 94 VAL A N 1
ATOM 693 C CA . VAL A 1 94 ? 9.298 -6.951 -16.302 1.00 61.41 94 VAL A CA 1
ATOM 694 C C . VAL A 1 94 ? 10.584 -7.244 -17.089 1.00 61.41 94 VAL A C 1
ATOM 696 O O . VAL A 1 94 ? 10.525 -7.596 -18.266 1.00 61.41 94 VAL A O 1
ATOM 699 N N . LEU A 1 95 ? 11.759 -7.133 -16.456 1.00 68.12 95 LEU A N 1
ATOM 700 C CA . LEU A 1 95 ? 13.036 -7.423 -17.119 1.00 68.12 95 LEU A CA 1
ATOM 701 C C . LEU A 1 95 ? 13.194 -8.920 -17.428 1.00 68.12 95 LEU A C 1
ATOM 703 O O . LEU A 1 95 ? 13.700 -9.281 -18.492 1.00 68.12 95 LEU A O 1
ATOM 707 N N . ASN A 1 96 ? 12.762 -9.784 -16.506 1.00 72.75 96 ASN A N 1
ATOM 708 C CA . ASN A 1 96 ? 12.845 -11.231 -16.675 1.00 72.75 96 ASN A CA 1
ATOM 709 C C . ASN A 1 96 ? 11.884 -11.729 -17.765 1.00 72.75 96 ASN A C 1
ATOM 711 O O . ASN A 1 96 ? 12.293 -12.512 -18.621 1.00 72.75 96 ASN A O 1
ATOM 715 N N . ASP A 1 97 ? 10.653 -11.213 -17.801 1.00 75.94 97 ASP A N 1
ATOM 716 C CA . ASP A 1 97 ? 9.684 -11.531 -18.856 1.00 75.94 97 ASP A CA 1
ATOM 717 C C . ASP A 1 97 ? 10.189 -11.114 -20.241 1.00 75.94 97 ASP A C 1
ATOM 719 O O . ASP A 1 97 ? 10.117 -11.897 -21.191 1.00 75.94 97 ASP A O 1
ATOM 723 N N . LEU A 1 98 ? 10.777 -9.919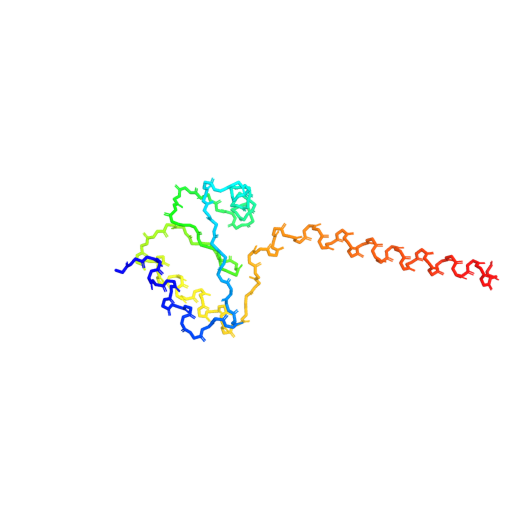 -20.366 1.00 81.25 98 LEU A N 1
ATOM 724 C CA . LEU A 1 98 ? 11.334 -9.455 -21.637 1.00 81.25 98 LEU A CA 1
ATOM 725 C C . LEU A 1 98 ? 12.493 -10.343 -22.121 1.00 81.25 98 LEU A C 1
ATOM 727 O O . LEU A 1 98 ? 12.593 -10.629 -23.316 1.00 81.25 98 LEU A O 1
ATOM 731 N N . LEU A 1 99 ? 13.351 -10.808 -21.205 1.00 84.19 99 LEU A N 1
ATOM 732 C CA . LEU A 1 99 ? 14.436 -11.741 -21.522 1.00 84.19 99 LEU A CA 1
ATOM 733 C C . LEU A 1 99 ? 13.912 -13.104 -21.979 1.00 84.19 99 LEU A C 1
ATOM 735 O O . LEU A 1 99 ? 14.418 -13.648 -22.960 1.00 84.19 99 LEU A O 1
ATOM 739 N N . ILE A 1 100 ? 12.901 -13.644 -21.298 1.00 85.44 100 ILE A N 1
ATOM 740 C CA . ILE A 1 100 ? 12.295 -14.934 -21.645 1.00 85.44 100 ILE A CA 1
ATOM 741 C C . ILE A 1 100 ? 11.642 -14.853 -23.026 1.00 85.44 100 ILE A C 1
ATOM 743 O O . ILE A 1 100 ? 11.921 -15.687 -23.888 1.00 85.44 100 ILE A O 1
ATOM 747 N N . VAL A 1 101 ? 10.834 -13.821 -23.280 1.00 88.44 101 VAL A N 1
ATOM 748 C CA . VAL A 1 101 ? 10.205 -13.598 -24.591 1.00 88.44 101 VAL A CA 1
ATOM 749 C C . VAL A 1 101 ? 11.266 -13.422 -25.679 1.00 88.44 101 VAL A C 1
ATOM 751 O O . VAL A 1 101 ? 11.178 -14.052 -26.733 1.00 88.44 101 VAL A O 1
ATOM 754 N N . GLY A 1 102 ? 12.312 -12.634 -25.412 1.00 91.12 102 GLY A N 1
ATOM 755 C CA . GLY A 1 102 ? 13.444 -12.469 -26.323 1.00 91.12 102 GLY A CA 1
ATOM 756 C C . GLY A 1 102 ? 14.156 -13.788 -26.637 1.00 91.12 102 GLY A C 1
ATOM 757 O O . GLY A 1 102 ? 14.480 -14.046 -27.796 1.00 91.12 102 GLY A O 1
ATOM 758 N N . ALA A 1 103 ? 14.343 -14.658 -25.642 1.00 92.25 103 ALA A N 1
ATOM 759 C CA . ALA A 1 103 ? 14.937 -15.978 -25.829 1.00 92.25 103 ALA A CA 1
ATOM 760 C C . ALA A 1 103 ? 14.054 -16.888 -26.695 1.00 92.25 103 ALA A C 1
ATOM 762 O O . ALA A 1 103 ? 14.564 -17.523 -27.617 1.00 92.25 103 ALA A O 1
ATOM 763 N N . PHE A 1 104 ? 12.737 -16.910 -26.467 1.00 94.88 104 PHE A N 1
ATOM 764 C CA . PHE A 1 104 ? 11.807 -17.672 -27.306 1.00 94.88 104 PHE A CA 1
ATOM 765 C C . PHE A 1 104 ? 11.803 -17.183 -28.756 1.00 94.88 104 PHE A C 1
ATOM 767 O O . PHE A 1 104 ? 11.876 -18.004 -29.667 1.00 94.88 104 PHE A O 1
ATOM 774 N N . ILE A 1 105 ? 11.784 -15.866 -28.981 1.00 94.44 105 ILE A N 1
ATOM 775 C CA . ILE A 1 105 ? 11.873 -15.281 -30.326 1.00 94.44 105 ILE A CA 1
ATOM 776 C C . ILE A 1 105 ? 13.209 -15.649 -30.982 1.00 94.44 105 ILE A C 1
ATOM 778 O O . ILE A 1 105 ? 13.230 -16.073 -32.134 1.00 94.44 105 ILE A O 1
ATOM 782 N N . GLY A 1 106 ? 14.321 -15.542 -30.251 1.00 93.81 106 GLY A N 1
ATOM 783 C CA . GLY A 1 106 ? 15.648 -15.899 -30.750 1.00 93.81 106 GLY A CA 1
ATOM 784 C C . GLY A 1 106 ? 15.759 -17.374 -31.139 1.00 93.81 106 GLY A C 1
ATOM 785 O O . GLY A 1 106 ? 16.238 -17.686 -32.227 1.00 93.81 106 GLY A O 1
ATOM 786 N N . VAL A 1 107 ? 15.262 -18.282 -30.294 1.00 94.88 107 VAL A N 1
ATOM 787 C CA . VAL A 1 107 ? 15.213 -19.725 -30.584 1.00 94.88 107 VAL A CA 1
ATOM 788 C C . VAL A 1 107 ? 14.305 -20.009 -31.777 1.00 94.88 107 VAL A C 1
ATOM 790 O O . VAL A 1 107 ? 14.677 -20.790 -32.648 1.00 94.88 107 VAL A O 1
ATOM 793 N N . PHE A 1 108 ? 13.146 -19.355 -31.858 1.00 92.88 108 PHE A N 1
ATOM 794 C CA . PHE A 1 108 ? 12.223 -19.510 -32.978 1.00 92.88 108 PHE A CA 1
ATOM 795 C C . PHE A 1 108 ? 12.858 -19.067 -34.302 1.00 92.88 108 PHE A C 1
ATOM 797 O O . PHE A 1 108 ? 12.819 -19.813 -35.275 1.00 92.88 108 PHE A O 1
ATOM 804 N N . ILE A 1 109 ? 13.527 -17.910 -34.331 1.00 93.56 109 ILE A N 1
ATOM 805 C CA . ILE A 1 109 ? 14.267 -17.434 -35.509 1.00 93.56 109 ILE A CA 1
ATOM 806 C C . ILE A 1 109 ? 15.408 -18.396 -35.862 1.00 93.56 109 ILE A C 1
ATOM 808 O O . ILE A 1 109 ? 15.573 -18.743 -37.029 1.00 93.56 109 ILE A O 1
ATOM 812 N N . ALA A 1 110 ? 16.175 -18.868 -34.876 1.00 92.50 110 ALA A N 1
ATOM 813 C CA . ALA A 1 110 ? 17.254 -19.824 -35.108 1.00 92.50 110 ALA A CA 1
ATOM 814 C C . ALA A 1 110 ? 16.735 -21.141 -35.707 1.00 92.50 110 ALA A C 1
ATOM 816 O O . ALA A 1 110 ? 17.341 -21.671 -36.636 1.00 92.50 110 ALA A O 1
ATOM 817 N N . LEU A 1 111 ? 15.594 -21.640 -35.221 1.00 91.75 111 LEU A N 1
ATOM 818 C CA . LEU A 1 111 ? 14.927 -22.816 -35.775 1.00 91.75 111 LEU A CA 1
ATOM 819 C C . LEU A 1 111 ? 14.430 -22.572 -37.203 1.00 91.75 111 LEU A C 1
ATOM 821 O O . LEU A 1 111 ? 14.614 -23.448 -38.041 1.00 91.75 111 LEU A O 1
ATOM 825 N N . LEU A 1 112 ? 13.867 -21.398 -37.507 1.00 88.88 112 LEU A N 1
ATOM 826 C CA . LEU A 1 112 ? 13.460 -21.046 -38.872 1.00 88.88 112 LEU A CA 1
ATOM 827 C C . LEU A 1 112 ? 14.652 -21.014 -39.841 1.00 88.88 112 LEU A C 1
ATOM 829 O O . LEU A 1 112 ? 14.549 -21.548 -40.942 1.00 88.88 112 LEU A O 1
ATOM 833 N N . ILE A 1 113 ? 15.794 -20.459 -39.420 1.00 90.88 113 ILE A N 1
ATOM 834 C CA . ILE A 1 113 ? 17.035 -20.462 -40.215 1.00 90.88 113 ILE A CA 1
ATOM 835 C C . ILE A 1 113 ? 17.545 -21.901 -40.412 1.00 90.88 113 ILE A C 1
ATOM 837 O O . ILE A 1 113 ? 17.939 -22.278 -41.512 1.00 90.88 113 ILE A O 1
ATOM 841 N N . PHE A 1 114 ? 17.501 -22.742 -39.374 1.00 87.50 114 PHE A N 1
ATOM 842 C CA . PHE A 1 114 ? 17.911 -24.150 -39.473 1.00 87.50 114 PHE A CA 1
ATOM 843 C C . PHE A 1 114 ? 16.969 -25.013 -40.327 1.00 87.50 114 PHE A C 1
ATOM 845 O O . PHE A 1 114 ? 17.410 -26.021 -40.877 1.00 87.50 114 PHE A O 1
ATOM 852 N N . GLN A 1 115 ? 15.691 -24.642 -40.444 1.00 85.44 115 GLN A N 1
ATOM 853 C CA . GLN A 1 115 ? 14.694 -25.346 -41.259 1.00 85.44 115 GLN A CA 1
ATOM 854 C C . GLN A 1 115 ? 14.697 -24.930 -42.740 1.00 85.44 115 GLN A C 1
ATOM 856 O O . GLN A 1 115 ? 13.894 -25.452 -43.513 1.00 85.44 115 GLN A O 1
ATOM 861 N N . GLY A 1 116 ? 15.639 -24.078 -43.158 1.00 73.12 116 GLY A N 1
ATOM 862 C CA . GLY A 1 116 ? 15.891 -23.798 -44.571 1.00 73.12 116 GLY A CA 1
ATOM 863 C C . GLY A 1 116 ? 14.965 -22.751 -45.182 1.00 73.12 116 GLY A C 1
ATOM 864 O O . GLY A 1 116 ? 14.545 -22.912 -46.330 1.00 73.12 116 GLY A O 1
ATOM 865 N N . LEU A 1 117 ? 14.665 -21.686 -44.429 1.00 55.66 117 LEU A N 1
ATOM 866 C CA . LEU A 1 117 ? 14.490 -20.377 -45.064 1.00 55.66 117 LEU A CA 1
ATOM 867 C C . LEU A 1 117 ? 15.815 -19.927 -45.704 1.00 55.66 117 LEU A C 1
ATOM 869 O O . LEU A 1 117 ? 16.872 -20.149 -45.069 1.00 55.66 117 LEU A O 1
#

Sequence (117 aa):
MTMEGLLDDLLVGHEADVVVARYEINAPGSSSLLWKLAAHYGIVATQVPVIFIGDQAIIGAGRAQEFNLRTAVDDCVQLGCPSPLEYVEGGKAVLNDLLIVGAFIGVFIALLIFQGL

Radius of gyration: 20.68 Å; chains: 1; bounding box: 33×37×68 Å

pLDDT: mean 79.34, std 10.31, range [53.53, 94.88]

Foldseek 3Di:
DWPVVLVVVLCVVCVPPDDDDDDDCPDPPSVVLVVLLCVQLVHDQPADDWDDAANDIAHYDDPVSSVVVSVSSVCCSVVNGDDSVCSVCVVVVVVVVVVVVVVVVVVVVVVVVVVPD

Secondary structure (DSSP, 8-state):
--HHHHHHHHHTTTTTT-------TTSTTHHHHHHHHHHHTT----SS-EEEETTEEEES-SHHHHHHHHHHHHHHHHH----TTHHHHHHHHHHHHHHHHHHHHHHHHHHHHHTT-